Protein AF-A0A5K7Z747-F1 (afdb_monomer_lite)

Foldseek 3Di:
DFDADPVRHTQFDDDDDPPDQCLVVVVVGLQRGFADDDDDDGGDSQDPDDDDDPSNPDPVSVVVSVVD

Organism: NCBI:txid947919

InterPro domains:
  IPR002559 Transposase IS4-like domain [PF01609] (2-66)

Structure (mmCIF, N/CA/C/O backbone):
data_AF-A0A5K7Z747-F1
#
_entry.id   AF-A0A5K7Z747-F1
#
loop_
_atom_site.group_PDB
_atom_site.id
_atom_site.type_symbol
_atom_site.label_atom_id
_atom_site.label_alt_id
_atom_site.label_comp_id
_atom_site.label_asym_id
_atom_site.label_entity_id
_atom_site.label_seq_id
_atom_site.pdbx_PDB_ins_code
_atom_site.Cartn_x
_atom_site.Cartn_y
_atom_site.Cartn_z
_atom_site.occupancy
_atom_site.B_iso_or_equiv
_atom_site.auth_seq_id
_atom_site.auth_comp_id
_atom_site.auth_asym_id
_atom_site.auth_atom_id
_atom_site.pdbx_PDB_model_num
ATOM 1 N N . MET A 1 1 ? 9.675 0.028 2.520 1.00 94.19 1 MET A N 1
ATOM 2 C CA . MET A 1 1 ? 8.529 0.778 1.965 1.00 94.19 1 MET A CA 1
ATOM 3 C C . MET A 1 1 ? 7.488 0.979 3.049 1.00 94.19 1 MET A C 1
ATOM 5 O O . MET A 1 1 ? 7.297 0.081 3.866 1.00 94.19 1 MET A O 1
ATOM 9 N N . VAL A 1 2 ? 6.842 2.139 3.075 1.00 96.31 2 VAL A N 1
ATOM 10 C CA . VAL A 1 2 ? 5.873 2.516 4.110 1.00 96.31 2 VAL A CA 1
ATOM 11 C C . VAL A 1 2 ? 4.570 2.980 3.469 1.00 96.31 2 VAL A C 1
ATOM 13 O O . VAL A 1 2 ? 4.577 3.467 2.342 1.00 96.31 2 VAL A O 1
ATOM 16 N N . VAL A 1 3 ? 3.462 2.831 4.187 1.00 96.75 3 VAL A N 1
ATOM 17 C CA . VAL A 1 3 ? 2.176 3.438 3.844 1.00 96.75 3 VAL A CA 1
ATOM 18 C C . VAL A 1 3 ? 1.698 4.271 5.021 1.00 96.75 3 VAL A C 1
ATOM 20 O O . VAL A 1 3 ? 1.712 3.817 6.166 1.00 96.75 3 VAL A O 1
ATOM 23 N N . VAL A 1 4 ? 1.293 5.500 4.727 1.00 97.00 4 VAL A N 1
ATOM 24 C CA . VAL A 1 4 ? 0.837 6.484 5.709 1.00 97.00 4 VAL A CA 1
ATOM 25 C C . VAL A 1 4 ? -0.566 6.969 5.363 1.00 97.00 4 VAL A C 1
ATOM 27 O O . VAL A 1 4 ? -1.027 6.808 4.230 1.00 97.00 4 VAL A O 1
ATOM 30 N N . ASP A 1 5 ? -1.256 7.549 6.338 1.00 95.19 5 ASP A N 1
ATOM 31 C CA . ASP A 1 5 ? -2.477 8.304 6.078 1.00 95.19 5 ASP A CA 1
ATOM 32 C C . ASP A 1 5 ? -2.180 9.731 5.577 1.00 95.19 5 ASP A C 1
ATOM 34 O O . ASP A 1 5 ? -1.034 10.117 5.349 1.00 95.19 5 ASP A O 1
ATOM 38 N N . GLY A 1 6 ? -3.232 10.535 5.392 1.00 93.75 6 GLY A N 1
ATOM 39 C CA . GLY A 1 6 ? -3.103 11.916 4.920 1.00 93.75 6 GLY A CA 1
ATOM 40 C C . GLY A 1 6 ? -2.417 12.876 5.900 1.00 93.75 6 GLY A C 1
ATOM 41 O O . GLY A 1 6 ? -2.088 13.986 5.497 1.00 93.75 6 GLY A O 1
ATOM 42 N N . GLN A 1 7 ? -2.205 12.475 7.157 1.00 95.69 7 GLN A N 1
ATOM 43 C CA . GLN A 1 7 ? -1.473 13.242 8.170 1.00 95.69 7 GLN A CA 1
ATOM 44 C C . GLN A 1 7 ? -0.038 12.727 8.362 1.00 95.69 7 GLN A C 1
ATOM 46 O O . GLN A 1 7 ? 0.697 13.261 9.189 1.00 95.69 7 GLN A O 1
ATOM 51 N N . GLY A 1 8 ? 0.375 11.702 7.609 1.00 94.81 8 GLY A N 1
ATOM 52 C CA . GLY A 1 8 ? 1.688 11.079 7.747 1.00 94.81 8 GLY A CA 1
ATOM 53 C C . GLY A 1 8 ? 1.764 10.019 8.850 1.00 94.81 8 GLY A C 1
ATOM 54 O O . GLY A 1 8 ? 2.860 9.555 9.162 1.00 94.81 8 GLY A O 1
ATOM 55 N N . ILE A 1 9 ? 0.635 9.595 9.430 1.00 95.44 9 ILE A N 1
ATOM 56 C CA . ILE A 1 9 ? 0.617 8.532 10.441 1.00 95.44 9 ILE A CA 1
ATOM 57 C C . ILE A 1 9 ? 0.863 7.193 9.752 1.00 95.44 9 ILE A C 1
ATOM 59 O O . ILE A 1 9 ? 0.179 6.835 8.792 1.00 95.44 9 ILE A O 1
ATOM 63 N N . LEU A 1 10 ? 1.834 6.433 10.258 1.00 95.50 10 LEU A N 1
ATOM 64 C CA . LEU A 1 10 ? 2.190 5.126 9.719 1.00 95.50 10 LEU A CA 1
ATOM 65 C C . LEU A 1 10 ? 1.031 4.128 9.868 1.00 95.50 10 LEU A C 1
ATOM 67 O O . LEU A 1 10 ? 0.599 3.822 10.977 1.00 95.50 10 LEU A O 1
ATOM 71 N N . LEU A 1 11 ? 0.564 3.587 8.741 1.00 95.69 11 LEU A N 1
ATOM 72 C CA . LEU A 1 11 ? -0.488 2.566 8.684 1.00 95.69 11 LEU A CA 1
ATOM 73 C C . LEU A 1 11 ? 0.069 1.150 8.499 1.00 95.69 11 LEU A C 1
ATOM 75 O O .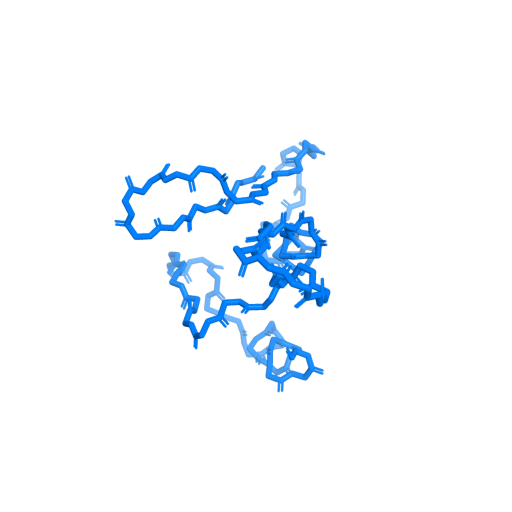 LEU A 1 11 ? -0.601 0.177 8.846 1.00 95.69 11 LEU A O 1
ATOM 79 N N . GLY A 1 12 ? 1.267 1.037 7.925 1.00 95.50 12 GLY A N 1
ATOM 80 C CA . GLY A 1 12 ? 1.920 -0.231 7.626 1.00 95.50 12 GLY A CA 1
ATOM 81 C C . GLY A 1 12 ? 3.294 -0.034 6.991 1.00 95.50 12 GLY A C 1
ATOM 82 O O . GLY A 1 12 ? 3.594 1.018 6.419 1.00 95.50 12 GLY A O 1
ATOM 83 N N . SER A 1 13 ? 4.155 -1.041 7.095 1.00 96.50 13 SER A N 1
ATOM 84 C CA . SER A 1 13 ? 5.489 -1.011 6.504 1.00 96.50 13 SER A CA 1
ATOM 85 C C . SER A 1 13 ? 6.015 -2.412 6.237 1.00 96.50 13 SER A C 1
ATOM 87 O O . SER A 1 13 ? 5.640 -3.382 6.895 1.00 96.50 13 SER A O 1
ATOM 89 N N . ILE A 1 14 ? 6.920 -2.504 5.267 1.00 97.06 14 ILE A N 1
ATOM 90 C CA . ILE A 1 14 ? 7.756 -3.685 5.070 1.00 97.06 14 ILE A CA 1
ATOM 91 C C . ILE A 1 14 ? 9.205 -3.263 4.859 1.00 97.06 14 ILE A C 1
ATOM 93 O O . ILE A 1 14 ? 9.494 -2.259 4.192 1.00 97.06 14 ILE A O 1
ATOM 97 N N . LEU A 1 15 ? 10.114 -4.083 5.378 1.00 96.69 15 LEU A N 1
ATOM 98 C CA . LEU A 1 15 ? 11.527 -4.038 5.038 1.00 96.69 15 LEU A CA 1
ATOM 99 C C . LEU A 1 15 ? 11.787 -5.013 3.884 1.00 96.69 15 LEU A C 1
ATOM 101 O O . LEU A 1 15 ? 11.338 -6.160 3.911 1.00 96.69 15 LEU A O 1
ATOM 105 N N . ALA A 1 16 ? 12.479 -4.540 2.854 1.00 94.38 16 ALA A N 1
ATOM 106 C CA . ALA A 1 16 ? 12.850 -5.324 1.685 1.00 94.38 16 ALA A CA 1
ATOM 107 C C . ALA A 1 16 ? 14.233 -4.878 1.195 1.00 94.38 16 ALA A C 1
ATOM 109 O O . ALA A 1 16 ? 14.676 -3.775 1.517 1.00 94.38 16 ALA A O 1
ATOM 110 N N . SER A 1 17 ? 14.897 -5.730 0.409 1.00 94.88 17 SER A N 1
ATOM 111 C CA . SER A 1 17 ? 16.088 -5.326 -0.349 1.00 94.88 17 SER A CA 1
ATOM 112 C C . SER A 1 17 ? 15.763 -4.141 -1.267 1.00 94.88 17 SER A C 1
ATOM 114 O O . SER A 1 17 ? 14.613 -3.973 -1.669 1.00 94.88 17 SER A O 1
ATOM 116 N N . ALA A 1 18 ? 16.774 -3.350 -1.625 1.00 90.69 18 ALA A N 1
ATOM 117 C CA . ALA A 1 18 ? 16.637 -2.219 -2.544 1.00 90.69 18 ALA A CA 1
ATOM 118 C C . ALA A 1 18 ? 16.588 -2.633 -4.030 1.00 90.69 18 ALA A C 1
ATOM 120 O O . ALA A 1 18 ? 16.304 -1.809 -4.890 1.00 90.69 18 ALA A O 1
ATOM 121 N N . SER A 1 19 ? 16.879 -3.898 -4.351 1.00 94.06 19 SER A N 1
ATOM 122 C CA . SER A 1 19 ? 16.907 -4.387 -5.738 1.00 94.06 19 SER A CA 1
ATOM 123 C C . SER A 1 19 ? 15.525 -4.482 -6.420 1.00 94.06 19 SER A C 1
ATOM 125 O O . SER A 1 19 ? 15.422 -4.131 -7.597 1.00 94.06 19 SER A O 1
ATOM 127 N N . PRO A 1 20 ? 14.448 -4.957 -5.761 1.00 91.75 20 PRO A N 1
ATOM 128 C CA . PRO A 1 20 ? 13.130 -5.030 -6.380 1.00 91.75 20 PRO A CA 1
ATOM 129 C C . PRO A 1 20 ? 12.532 -3.645 -6.638 1.00 91.75 20 PRO A C 1
ATOM 131 O O . PRO A 1 20 ? 12.532 -2.786 -5.763 1.00 91.75 20 PRO A O 1
ATOM 134 N N . ALA A 1 21 ? 11.910 -3.474 -7.806 1.00 92.00 21 ALA A N 1
ATOM 135 C CA . ALA A 1 21 ? 11.102 -2.291 -8.085 1.00 92.00 21 ALA A CA 1
ATOM 136 C C . ALA A 1 21 ? 9.937 -2.178 -7.087 1.00 92.00 21 ALA A C 1
ATOM 138 O O . ALA A 1 21 ? 9.214 -3.154 -6.857 1.00 92.00 21 ALA A O 1
ATOM 139 N N . GLU A 1 22 ? 9.712 -0.984 -6.545 1.00 92.38 22 GLU A N 1
ATOM 140 C CA . GLU A 1 22 ? 8.748 -0.774 -5.460 1.00 92.38 22 GLU A CA 1
ATOM 141 C C . GLU A 1 22 ? 7.296 -1.092 -5.854 1.00 92.38 22 GLU A C 1
ATOM 143 O O . GLU A 1 22 ? 6.510 -1.560 -5.030 1.00 92.38 22 GLU A O 1
ATOM 148 N N . VAL A 1 23 ? 6.952 -0.984 -7.144 1.00 94.44 23 VAL A N 1
ATOM 149 C CA . VAL A 1 23 ? 5.661 -1.445 -7.694 1.00 94.44 23 VAL A CA 1
ATOM 150 C C . VAL A 1 23 ? 5.350 -2.907 -7.373 1.00 94.44 23 VAL A C 1
ATOM 152 O O . VAL A 1 23 ? 4.182 -3.279 -7.274 1.00 94.44 23 VAL A O 1
ATOM 155 N N . LYS A 1 24 ? 6.378 -3.749 -7.200 1.00 93.38 24 LYS A N 1
ATOM 156 C CA . LYS A 1 24 ? 6.232 -5.162 -6.815 1.00 93.38 24 LYS A CA 1
ATOM 157 C C . LYS A 1 24 ? 5.998 -5.334 -5.314 1.00 93.38 24 LYS A C 1
ATOM 159 O O . LYS A 1 24 ? 5.537 -6.384 -4.882 1.00 93.38 24 LYS A O 1
ATOM 164 N N . LEU A 1 25 ? 6.331 -4.318 -4.524 1.00 95.31 25 LEU A N 1
ATOM 165 C CA . LEU A 1 25 ? 6.175 -4.292 -3.075 1.00 95.31 25 LEU A CA 1
ATOM 166 C C . LEU A 1 25 ? 4.829 -3.682 -2.652 1.00 95.31 25 LEU A C 1
ATOM 168 O O . LEU A 1 25 ? 4.392 -3.926 -1.527 1.00 95.31 25 LEU A O 1
ATOM 172 N N . ALA A 1 26 ? 4.176 -2.914 -3.539 1.00 95.00 26 ALA A N 1
ATOM 173 C CA . ALA A 1 26 ? 2.924 -2.178 -3.303 1.00 95.00 26 ALA A CA 1
ATOM 174 C C . ALA A 1 26 ? 1.862 -3.011 -2.575 1.00 95.00 26 ALA A C 1
ATOM 176 O O . ALA A 1 26 ? 1.457 -2.673 -1.465 1.00 95.00 26 ALA A O 1
ATOM 177 N N . GLU A 1 27 ? 1.455 -4.129 -3.172 1.00 94.69 27 GLU A N 1
ATOM 178 C CA . GLU A 1 27 ? 0.393 -4.990 -2.636 1.00 94.69 27 GLU A CA 1
ATOM 179 C C . GLU A 1 27 ? 0.763 -5.564 -1.268 1.00 94.69 27 GLU A C 1
ATOM 181 O O . GLU A 1 27 ? -0.012 -5.446 -0.321 1.00 94.69 27 GLU A O 1
ATOM 186 N N . LYS A 1 28 ? 1.992 -6.074 -1.131 1.00 95.44 28 LYS A N 1
ATOM 187 C CA . LYS A 1 28 ? 2.475 -6.648 0.128 1.00 95.44 28 LYS A CA 1
ATOM 188 C C . LYS A 1 28 ? 2.464 -5.626 1.265 1.00 95.44 28 LYS A C 1
ATOM 190 O O . LYS A 1 28 ? 2.140 -5.982 2.392 1.00 95.44 28 LYS A O 1
ATOM 195 N N . THR A 1 29 ? 2.801 -4.367 0.992 1.00 96.25 29 THR A N 1
ATOM 196 C CA . THR A 1 29 ? 2.737 -3.309 2.012 1.00 96.25 29 THR A CA 1
ATOM 197 C C . THR A 1 29 ? 1.308 -2.928 2.350 1.00 96.25 29 THR A C 1
ATOM 199 O O . THR A 1 29 ? 1.007 -2.737 3.525 1.00 96.25 29 THR A O 1
ATOM 202 N N . LEU A 1 30 ? 0.406 -2.859 1.368 1.00 96.06 30 LEU A N 1
ATOM 203 C CA . LEU A 1 30 ? -1.011 -2.593 1.637 1.00 96.06 30 LEU A CA 1
ATOM 204 C C . LEU A 1 30 ? -1.648 -3.695 2.496 1.00 96.06 30 LEU A C 1
ATOM 206 O O . LEU A 1 30 ? -2.457 -3.388 3.368 1.00 96.06 30 LEU A O 1
ATOM 210 N N . ASP A 1 31 ? -1.233 -4.952 2.330 1.00 95.31 31 ASP A N 1
ATOM 211 C CA . ASP A 1 31 ? -1.707 -6.069 3.158 1.00 95.31 31 ASP A CA 1
ATOM 212 C C . ASP A 1 31 ? -1.294 -5.958 4.636 1.00 95.31 31 ASP A C 1
ATOM 214 O O . ASP A 1 31 ? -1.943 -6.553 5.505 1.00 95.31 31 ASP A O 1
ATOM 218 N N . THR A 1 32 ? -0.256 -5.169 4.946 1.00 96.44 32 THR A N 1
ATOM 219 C CA . THR A 1 32 ? 0.154 -4.898 6.336 1.00 96.44 32 THR A CA 1
ATOM 220 C C . THR A 1 32 ? -0.768 -3.915 7.056 1.00 96.44 32 THR A C 1
ATOM 222 O O . THR A 1 32 ? -0.735 -3.850 8.284 1.00 96.44 32 THR A O 1
ATOM 225 N N . ILE A 1 33 ? -1.619 -3.180 6.327 1.00 95.81 33 ILE A N 1
ATOM 226 C CA . ILE A 1 33 ? -2.524 -2.195 6.923 1.00 95.81 33 ILE A CA 1
ATOM 227 C C . ILE A 1 33 ? -3.509 -2.900 7.854 1.00 95.81 33 ILE A C 1
ATOM 229 O O . ILE A 1 33 ? -4.271 -3.790 7.459 1.00 95.81 33 ILE A O 1
ATOM 233 N N . ASN A 1 34 ? -3.535 -2.451 9.106 1.00 94.81 34 ASN A N 1
ATOM 234 C CA . ASN A 1 34 ? -4.400 -3.009 10.133 1.00 94.81 34 ASN A CA 1
ATOM 235 C C . ASN A 1 34 ? -4.863 -1.924 11.115 1.00 94.81 34 ASN A C 1
ATOM 237 O O . ASN A 1 34 ? -4.402 -1.867 12.250 1.00 94.81 34 ASN A O 1
ATOM 241 N N . VAL A 1 35 ? -5.778 -1.053 10.678 1.00 94.19 35 VAL A N 1
ATOM 242 C CA . VAL A 1 35 ? -6.244 0.087 11.487 1.00 94.19 35 VAL A CA 1
ATOM 243 C C . VAL A 1 35 ? -7.383 -0.347 12.419 1.00 94.19 35 VAL A C 1
ATOM 245 O O . VAL A 1 35 ? -8.446 -0.752 11.920 1.00 94.19 35 VAL A O 1
ATOM 248 N N . PRO A 1 36 ? -7.216 -0.260 13.755 1.00 92.31 36 PRO A N 1
ATOM 249 C CA . PRO A 1 36 ? -8.274 -0.577 14.709 1.00 92.31 36 PRO A CA 1
ATOM 250 C C . PRO A 1 36 ? -9.516 0.295 14.504 1.00 92.31 36 PRO A C 1
ATOM 252 O O . PRO A 1 36 ? 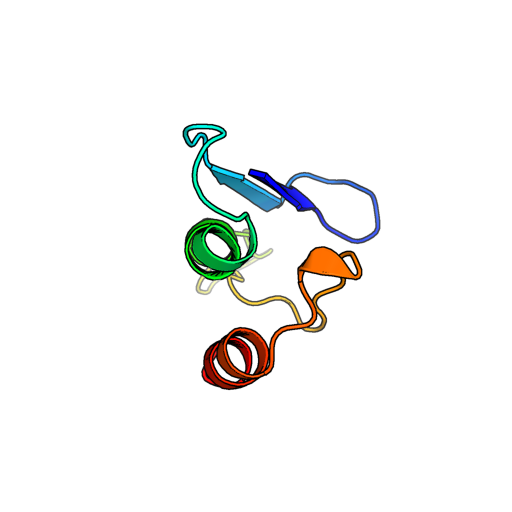-9.450 1.416 13.997 1.00 92.31 36 PRO A O 1
ATOM 255 N N . ARG A 1 37 ? -10.680 -0.221 14.900 1.00 90.06 37 ARG A N 1
ATOM 256 C CA . ARG A 1 37 ? -11.932 0.542 14.909 1.00 90.06 37 ARG A CA 1
ATOM 257 C C . ARG A 1 37 ? -12.300 0.897 16.344 1.00 90.06 37 ARG A C 1
ATOM 259 O O . ARG A 1 37 ? -12.083 0.096 17.246 1.00 90.06 37 ARG A O 1
ATOM 266 N N . ALA A 1 38 ? -12.919 2.059 16.531 1.00 88.81 38 ALA A N 1
ATOM 267 C CA . ALA A 1 38 ? -13.640 2.349 17.762 1.00 88.81 38 ALA A CA 1
ATOM 268 C C . ALA A 1 38 ? -14.919 1.490 17.780 1.00 88.81 38 ALA A C 1
ATOM 270 O O . ALA A 1 38 ? -15.850 1.747 17.018 1.00 88.81 38 ALA A O 1
ATOM 271 N N . GLY A 1 39 ? -14.924 0.422 18.581 1.00 90.81 39 GLY A N 1
ATOM 272 C CA . GLY A 1 39 ? -16.051 -0.507 18.723 1.00 90.81 39 GLY A CA 1
ATOM 273 C C . GLY A 1 39 ? -15.841 -1.880 18.071 1.00 90.81 39 GLY A C 1
ATOM 274 O O . GLY A 1 39 ? -14.740 -2.251 17.668 1.00 90.81 39 GLY A O 1
ATOM 275 N N . ARG A 1 40 ? -16.920 -2.670 18.000 1.00 90.75 40 ARG A N 1
ATOM 276 C CA . ARG A 1 40 ? -16.889 -4.049 17.483 1.00 90.75 40 ARG A CA 1
ATOM 277 C C . ARG A 1 40 ? -16.686 -4.090 15.961 1.00 90.75 40 ARG A C 1
ATOM 279 O O . ARG A 1 40 ? -17.231 -3.270 15.225 1.00 90.75 40 ARG A O 1
ATOM 286 N N . GLY A 1 41 ? -15.948 -5.094 15.484 1.00 93.12 41 GLY A N 1
ATOM 287 C CA . GLY A 1 41 ? -15.767 -5.393 14.058 1.00 93.12 41 GLY A CA 1
ATOM 288 C C . GLY A 1 41 ? -14.308 -5.620 13.653 1.00 93.12 41 GLY A C 1
ATOM 289 O O . GLY A 1 41 ? -13.391 -5.485 14.457 1.00 93.12 41 GLY A O 1
ATOM 290 N N . ARG A 1 42 ? -14.086 -5.973 12.378 1.00 92.56 42 ARG A N 1
ATOM 291 C CA . ARG A 1 42 ? -12.739 -6.216 11.834 1.00 92.56 42 ARG A CA 1
ATOM 292 C C . ARG A 1 42 ? -11.981 -4.892 11.617 1.00 92.56 42 ARG A C 1
ATOM 294 O O . ARG A 1 42 ? -12.594 -3.925 11.147 1.00 92.56 42 ARG A O 1
ATOM 301 N N . PRO A 1 43 ? -10.659 -4.847 11.871 1.00 93.88 43 PRO A N 1
ATOM 302 C CA . PRO A 1 43 ? -9.819 -3.709 11.508 1.00 93.88 43 PRO A CA 1
ATOM 303 C C . PRO A 1 43 ? -10.000 -3.269 10.050 1.00 93.88 43 PRO A C 1
ATOM 305 O O . PRO A 1 43 ? -10.271 -4.083 9.160 1.00 93.88 43 PRO A O 1
ATOM 308 N N . LYS A 1 44 ? -9.859 -1.967 9.790 1.00 92.75 44 LYS A N 1
ATOM 309 C CA . LYS A 1 44 ? -9.854 -1.433 8.424 1.00 92.75 44 LYS A CA 1
ATOM 310 C C . LYS A 1 44 ? -8.502 -1.744 7.786 1.00 92.75 44 LYS A C 1
ATOM 312 O O . LYS A 1 44 ? -7.471 -1.299 8.277 1.00 92.75 44 LYS A O 1
ATOM 317 N N . LYS A 1 45 ? -8.534 -2.494 6.685 1.00 93.06 45 LYS A N 1
ATOM 318 C CA . LYS A 1 45 ? -7.336 -2.871 5.921 1.00 93.06 45 LYS A CA 1
ATOM 319 C C . LYS A 1 45 ? -7.185 -2.134 4.592 1.00 93.06 45 LYS A C 1
ATOM 321 O O . LYS A 1 45 ? -6.085 -2.005 4.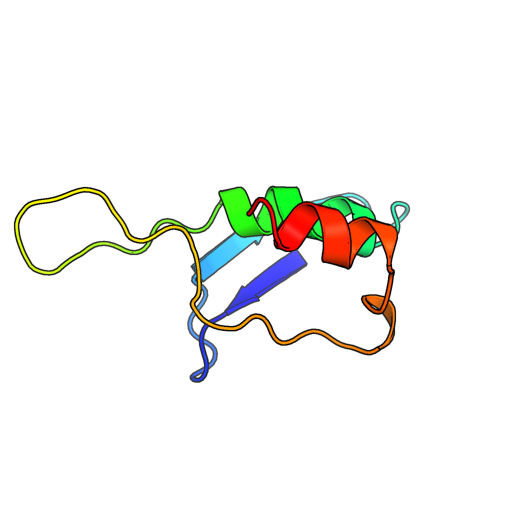085 1.00 93.06 45 LYS A O 1
ATOM 326 N N . ARG A 1 46 ? -8.290 -1.663 4.007 1.00 91.44 46 ARG A N 1
ATOM 327 C CA . ARG A 1 46 ? -8.301 -1.098 2.651 1.00 91.44 46 ARG A CA 1
ATOM 328 C C . ARG A 1 46 ? -8.563 0.410 2.685 1.00 91.44 46 ARG A C 1
ATOM 330 O O . ARG A 1 46 ? -9.609 0.817 3.204 1.00 91.44 46 ARG A O 1
ATOM 337 N N . PRO A 1 47 ? -7.638 1.243 2.177 1.00 91.69 47 PRO A N 1
ATOM 338 C CA . PRO A 1 47 ? -7.850 2.680 2.075 1.00 91.69 47 PRO A CA 1
ATOM 339 C C . PRO A 1 47 ? -8.872 3.002 0.976 1.00 91.69 47 PRO A C 1
ATOM 341 O O . PRO A 1 47 ? -8.997 2.279 -0.007 1.00 91.69 47 PRO A O 1
ATOM 344 N N . LYS A 1 48 ? -9.594 4.120 1.122 1.00 91.00 48 LYS A N 1
ATOM 345 C CA . LYS A 1 48 ? -10.554 4.587 0.100 1.00 91.00 48 LYS A CA 1
ATOM 346 C C . LYS A 1 48 ? -9.866 5.138 -1.151 1.00 91.00 48 LYS A C 1
ATOM 348 O O . LYS A 1 48 ? -10.425 5.091 -2.240 1.00 91.00 48 LYS A O 1
ATOM 353 N N . ARG A 1 49 ? -8.678 5.712 -0.973 1.00 93.50 49 ARG A N 1
ATOM 354 C CA . ARG A 1 49 ? -7.862 6.320 -2.020 1.00 93.50 49 ARG A CA 1
ATOM 355 C C . ARG A 1 49 ? -6.408 5.996 -1.723 1.00 93.50 49 ARG A C 1
ATOM 357 O O . ARG A 1 49 ? -5.981 6.143 -0.582 1.00 93.50 49 ARG A O 1
ATOM 364 N N . LEU A 1 50 ? -5.676 5.581 -2.749 1.00 94.50 50 LEU A N 1
ATOM 365 C CA . LEU A 1 50 ? -4.231 5.409 -2.695 1.00 94.50 50 LEU A CA 1
ATOM 366 C C . LEU A 1 50 ? -3.578 6.519 -3.518 1.00 94.50 50 LEU A C 1
ATOM 368 O O . LEU A 1 50 ? -4.019 6.800 -4.634 1.00 94.50 50 LEU A O 1
ATOM 372 N N . ILE A 1 51 ? -2.562 7.158 -2.948 1.00 95.25 51 ILE A N 1
ATOM 373 C CA . ILE A 1 51 ? -1.739 8.172 -3.606 1.00 95.25 51 ILE A CA 1
ATOM 374 C C . ILE A 1 51 ? -0.307 7.649 -3.557 1.00 95.25 51 ILE A C 1
ATOM 376 O O . ILE A 1 51 ? 0.150 7.221 -2.500 1.00 95.25 51 ILE A O 1
ATOM 380 N N . ALA A 1 52 ? 0.360 7.643 -4.704 1.00 94.62 52 ALA A N 1
ATOM 381 C CA . ALA A 1 52 ? 1.732 7.188 -4.865 1.00 94.62 52 ALA A CA 1
ATOM 382 C C . ALA A 1 52 ? 2.423 8.061 -5.918 1.00 94.62 52 ALA A C 1
ATOM 384 O O . ALA A 1 52 ? 1.748 8.779 -6.665 1.00 94.62 52 ALA A O 1
ATOM 385 N N . ASP A 1 53 ? 3.751 8.020 -5.964 1.00 93.88 53 ASP A N 1
ATOM 386 C CA . ASP A 1 53 ? 4.514 8.752 -6.970 1.00 93.88 53 ASP A CA 1
ATOM 387 C C . ASP A 1 53 ? 4.329 8.175 -8.387 1.00 93.88 53 ASP A C 1
ATOM 389 O O . ASP A 1 53 ? 3.707 7.130 -8.608 1.00 93.88 53 ASP A O 1
ATOM 393 N N . LYS A 1 54 ? 4.889 8.880 -9.375 1.00 94.69 54 LYS A N 1
ATOM 394 C CA . LYS A 1 54 ? 4.787 8.522 -10.796 1.00 94.69 54 LYS A CA 1
ATOM 395 C C . LYS A 1 54 ? 5.422 7.164 -11.129 1.00 94.69 54 LYS A C 1
ATOM 397 O O . LYS A 1 54 ? 4.978 6.514 -12.068 1.00 94.69 54 LYS A O 1
ATOM 402 N N . GLY A 1 55 ? 6.419 6.712 -10.374 1.00 91.94 55 GLY A N 1
ATOM 403 C CA . GLY A 1 55 ? 7.035 5.393 -10.519 1.00 91.94 55 GLY A CA 1
ATOM 404 C C . GLY A 1 55 ? 6.071 4.233 -10.253 1.00 91.94 55 GLY A C 1
ATOM 405 O O . GLY A 1 55 ? 6.334 3.114 -10.694 1.00 91.94 55 GLY A O 1
ATOM 406 N N . TYR A 1 56 ? 4.925 4.495 -9.613 1.00 94.44 56 TYR A N 1
ATOM 407 C CA . TYR A 1 56 ? 3.853 3.517 -9.423 1.00 94.44 56 TYR A CA 1
ATOM 408 C C . TYR A 1 56 ? 2.821 3.490 -10.556 1.00 94.44 56 TYR A C 1
ATOM 410 O O . TYR A 1 56 ? 1.891 2.676 -10.508 1.00 94.44 56 TYR A O 1
ATOM 418 N N . ASP A 1 57 ? 2.956 4.342 -11.577 1.00 95.00 57 ASP A N 1
ATOM 419 C CA . ASP A 1 57 ? 2.031 4.359 -12.707 1.00 95.00 57 ASP A CA 1
ATOM 420 C C . ASP A 1 57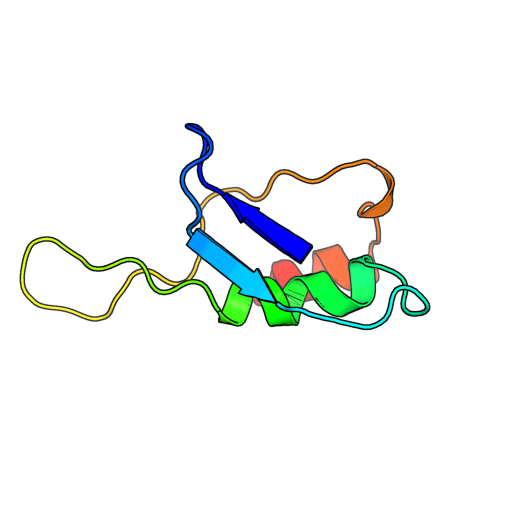 ? 2.247 3.137 -13.608 1.00 95.00 57 ASP A C 1
ATOM 422 O O . ASP A 1 57 ? 3.068 3.108 -14.522 1.00 95.00 57 ASP A O 1
ATOM 426 N N . SER A 1 58 ? 1.530 2.067 -13.275 1.00 95.56 58 SER A N 1
ATOM 427 C CA . SER A 1 58 ? 1.640 0.760 -13.905 1.00 95.56 58 SER A CA 1
ATOM 428 C C . SER A 1 58 ? 0.250 0.160 -14.079 1.00 95.56 58 SER A C 1
ATOM 430 O O . SER A 1 58 ? -0.447 -0.127 -13.101 1.00 95.56 58 SER A O 1
ATOM 432 N N . ASP A 1 59 ? -0.156 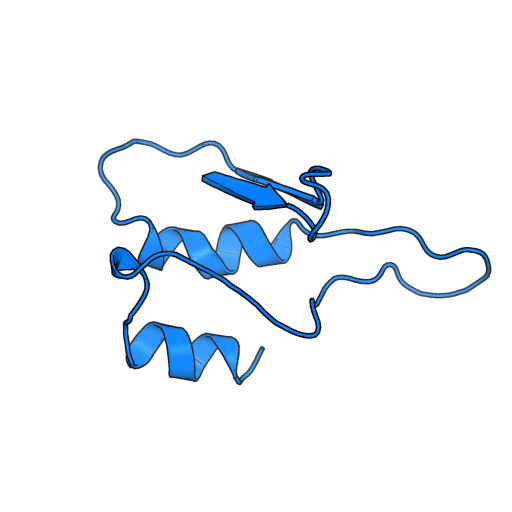-0.082 -15.326 1.00 96.56 59 ASP A N 1
ATOM 433 C CA . ASP A 1 59 ? -1.454 -0.688 -15.644 1.00 96.56 59 ASP A CA 1
ATOM 434 C C . ASP A 1 59 ? -1.670 -2.058 -14.985 1.00 96.56 59 ASP A C 1
ATOM 436 O O . ASP A 1 59 ? -2.752 -2.287 -14.429 1.00 96.56 59 ASP A O 1
ATOM 440 N N . PRO A 1 60 ? -0.680 -2.978 -14.974 1.00 96.31 60 PRO A N 1
ATOM 441 C CA . PRO A 1 60 ? -0.796 -4.218 -14.218 1.00 96.31 60 PRO A CA 1
ATOM 442 C C . PRO A 1 60 ? -1.059 -3.985 -12.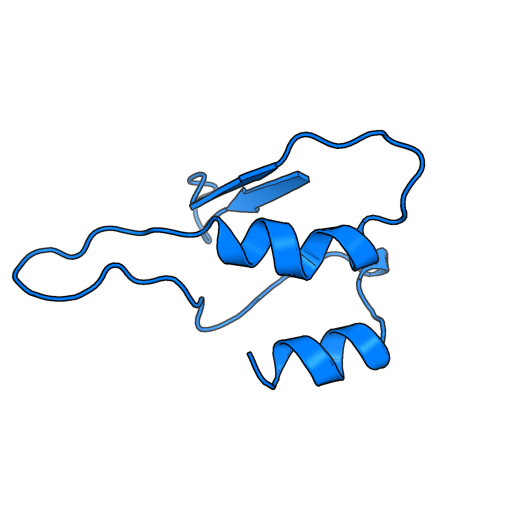728 1.00 96.31 60 PRO A C 1
ATOM 444 O O . PRO A 1 60 ? -1.943 -4.633 -12.169 1.00 96.31 60 PRO A O 1
ATOM 447 N N . LEU A 1 61 ? -0.336 -3.056 -12.091 1.00 95.69 61 LEU A N 1
ATOM 448 C CA . LEU A 1 61 ? -0.544 -2.734 -10.678 1.00 95.69 61 LEU A CA 1
ATOM 449 C C . LEU A 1 61 ? -1.947 -2.163 -10.459 1.00 95.69 61 LEU A C 1
ATOM 451 O O . LEU A 1 61 ? -2.694 -2.668 -9.625 1.00 95.69 61 LEU A O 1
ATOM 455 N N . ARG A 1 62 ? -2.359 -1.184 -11.271 1.00 95.00 62 ARG A N 1
ATOM 456 C CA . ARG A 1 62 ? -3.692 -0.571 -11.211 1.00 95.00 62 ARG A CA 1
ATOM 457 C C . ARG A 1 62 ? -4.809 -1.609 -11.344 1.00 95.00 62 ARG A C 1
ATOM 459 O O . ARG A 1 62 ? -5.799 -1.533 -10.620 1.00 95.00 62 ARG A O 1
ATOM 466 N N . LYS A 1 63 ? -4.662 -2.592 -12.240 1.00 96.12 63 LYS A N 1
ATOM 467 C CA . LYS A 1 63 ? -5.625 -3.696 -12.404 1.00 96.12 63 LYS A CA 1
ATOM 468 C C . LYS A 1 63 ? -5.703 -4.589 -11.166 1.00 96.12 63 LYS A C 1
ATOM 470 O O . LYS A 1 63 ? -6.805 -4.993 -10.809 1.00 96.12 63 LYS A O 1
ATOM 475 N N . ARG A 1 64 ? -4.577 -4.886 -10.508 1.00 94.94 64 ARG A N 1
ATOM 476 C CA . ARG A 1 64 ? -4.559 -5.690 -9.272 1.00 94.94 64 ARG A CA 1
ATOM 477 C C . ARG A 1 64 ? -5.139 -4.925 -8.083 1.00 94.94 64 ARG A C 1
ATOM 479 O O . ARG A 1 64 ? -5.996 -5.461 -7.392 1.00 94.94 64 ARG A O 1
ATOM 486 N N . LEU A 1 65 ? -4.793 -3.646 -7.926 1.00 93.19 65 LEU A N 1
ATOM 487 C CA . LEU A 1 65 ? -5.314 -2.781 -6.857 1.00 93.19 65 LEU A CA 1
ATOM 488 C C . LEU A 1 65 ? -6.822 -2.517 -6.946 1.00 93.19 65 LEU A C 1
ATOM 490 O O . LEU A 1 65 ? -7.439 -2.184 -5.942 1.00 93.19 65 LEU A O 1
ATOM 494 N N . LYS A 1 66 ? -7.432 -2.666 -8.126 1.00 92.69 66 LYS A N 1
ATOM 495 C CA . LYS A 1 66 ? -8.893 -2.606 -8.290 1.00 92.69 66 LYS A CA 1
ATOM 496 C C . LYS A 1 66 ? -9.623 -3.868 -7.790 1.00 92.69 66 LYS A C 1
ATOM 498 O O . LYS A 1 66 ? -10.848 -3.879 -7.838 1.00 92.69 66 LYS A O 1
ATOM 503 N N . ARG A 1 67 ? -8.906 -4.929 -7.387 1.00 90.75 67 ARG A N 1
ATOM 504 C CA . ARG A 1 67 ? -9.463 -6.255 -7.054 1.00 90.75 67 ARG A CA 1
ATOM 505 C C . ARG A 1 67 ? -9.248 -6.758 -5.608 1.00 90.75 67 ARG A C 1
ATOM 507 O O . ARG A 1 67 ? -9.791 -7.806 -5.274 1.00 90.75 67 ARG A O 1
ATOM 514 N N . LEU A 1 68 ? -8.368 -6.244 -4.743 1.00 83.62 68 LEU A N 1
ATOM 515 C CA . LEU A 1 68 ? -8.321 -4.890 -4.197 1.00 83.62 68 LEU A CA 1
ATOM 516 C C . LEU A 1 68 ? -9.631 -4.533 -3.481 1.00 83.62 68 LEU A C 1
ATOM 518 O O . LEU A 1 68 ? -9.585 -3.944 -2.388 1.00 83.62 68 LEU A O 1
#

pLDDT: mean 94.03, std 2.28, range [83.62, 97.06]

Sequence (68 aa):
MVVVDGQGILLGSILASASPAEVKLAEKTLDTINVPRAGRGRPKKRPKRLIADKGYDSDPLRKRLKRL

Secondary structure (DSSP, 8-state):
-EEE-TT--EEEE----SSS-GGGTHHHHHHT--B--SSSSPPB-S-S-----GGG--HHHHHHHTT-

Radius of gyration: 12.82 Å; chains: 1; bounding box: 34×20×34 Å